Protein AF-A0A2D5R448-F1 (afdb_monomer)

Sequence (94 aa):
MAGQEVRAYNFAASDTAALVGPSRGRLQGVLVNAAAAAAFTIRSGSATGEIILQLTLPVGWNDVYIPNDGILADNGCFVSAFTGTGNVMTLLIE

pLDDT: mean 92.4, std 8.75, range [47.34, 97.69]

Mean predicted aligned error: 3.82 Å

Nearest PDB structures (foldseek):
  8as5-assembly1_B  TM=5.983E-01  e=4.753E-02  Homo sapiens
  8as5-assembly1_E  TM=5.565E-01  e=1.421E-01  Homo sapiens
  4mgs-assembly1_A  TM=5.092E-01  e=2.948E-01  Bacteroides intestinalis DSM 17393
  6v1v-assembly1_B  TM=4.588E-01  e=4.964E-01  Bacillus thuringiensis
  6v1v-assembly1_A  TM=4.577E-01  e=4.473E-01  Bacillus thuringiensis

Radius of gyration: 12.4 Å; Cα contacts (8 Å, |Δi|>4): 252; chains: 1; bounding box: 29×29×31 Å

Structure (mmCIF, N/CA/C/O backbone):
data_AF-A0A2D5R448-F1
#
_entry.id   AF-A0A2D5R448-F1
#
loop_
_atom_site.group_PDB
_atom_site.id
_atom_site.type_symbol
_atom_site.label_atom_id
_atom_site.label_alt_id
_atom_site.label_comp_id
_atom_site.label_asym_id
_atom_site.label_entity_id
_atom_site.label_seq_id
_atom_site.pdbx_PDB_ins_code
_atom_site.Cartn_x
_atom_site.Cartn_y
_atom_site.Cartn_z
_atom_site.occupancy
_atom_site.B_iso_or_equiv
_atom_site.auth_seq_id
_atom_site.auth_comp_id
_atom_site.auth_asym_id
_atom_site.auth_atom_id
_atom_site.pdbx_PDB_model_num
ATOM 1 N N . MET A 1 1 ? -11.862 -12.991 19.139 1.00 48.50 1 MET A N 1
ATOM 2 C CA . MET A 1 1 ? -12.919 -12.090 18.637 1.00 48.50 1 MET A CA 1
ATOM 3 C C . MET A 1 1 ? -13.667 -12.824 17.533 1.00 48.50 1 MET A C 1
ATOM 5 O O . MET A 1 1 ? -13.032 -13.622 16.857 1.00 48.50 1 MET A O 1
ATOM 9 N N . ALA A 1 2 ? -14.988 -12.665 17.408 1.00 47.34 2 ALA A N 1
ATOM 10 C CA . ALA A 1 2 ? -15.726 -13.241 16.278 1.00 47.34 2 ALA A CA 1
ATOM 11 C C . ALA A 1 2 ? -15.161 -12.656 14.973 1.00 47.34 2 ALA A C 1
ATOM 13 O O . ALA A 1 2 ? -14.898 -11.456 14.935 1.00 47.34 2 ALA A O 1
ATOM 14 N N . GLY A 1 3 ? -14.901 -13.519 13.984 1.00 54.06 3 GLY A N 1
ATOM 15 C CA . GLY A 1 3 ? -14.103 -13.209 12.796 1.00 54.06 3 GLY A CA 1
ATOM 16 C C . GLY A 1 3 ? -14.581 -11.955 12.081 1.00 54.06 3 GLY A C 1
ATOM 17 O O . GLY A 1 3 ? -15.676 -11.941 11.522 1.00 54.06 3 GLY A O 1
ATOM 18 N N . GLN A 1 4 ? -13.763 -10.908 12.121 1.00 66.88 4 GLN A N 1
ATOM 19 C CA . GLN A 1 4 ? -13.946 -9.762 11.250 1.00 66.88 4 GLN A CA 1
ATOM 20 C C . GLN A 1 4 ? -13.378 -10.134 9.877 1.00 66.88 4 GLN A C 1
ATOM 22 O O . GLN A 1 4 ? -12.346 -10.799 9.763 1.00 66.88 4 GLN A O 1
ATOM 27 N N . GLU A 1 5 ? -14.125 -9.808 8.829 1.00 83.00 5 GLU A N 1
ATOM 28 C CA . GLU A 1 5 ? -13.735 -10.109 7.456 1.00 83.00 5 GLU A CA 1
ATOM 2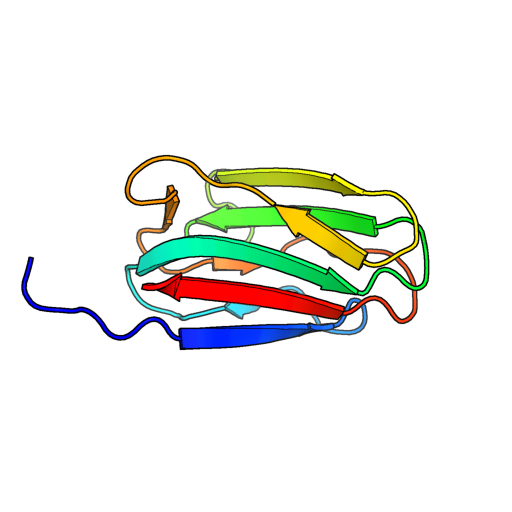9 C C . GLU A 1 5 ? -12.558 -9.219 7.056 1.00 83.00 5 GLU A C 1
ATOM 31 O O . GLU A 1 5 ? -12.719 -8.007 6.937 1.00 83.00 5 GLU A O 1
ATOM 36 N N . VAL A 1 6 ? -11.397 -9.813 6.778 1.00 89.06 6 VAL A N 1
ATOM 37 C CA . VAL A 1 6 ? -10.285 -9.068 6.177 1.00 89.06 6 VAL A CA 1
ATOM 38 C C . VAL A 1 6 ? -10.642 -8.716 4.736 1.00 89.06 6 VAL A C 1
ATOM 40 O O . VAL A 1 6 ? -10.989 -9.584 3.930 1.00 89.06 6 VAL A O 1
ATOM 43 N N . ARG A 1 7 ? -10.526 -7.435 4.395 1.00 91.69 7 ARG A N 1
ATOM 44 C CA . ARG A 1 7 ? -10.773 -6.896 3.055 1.00 91.69 7 ARG A CA 1
ATOM 45 C C . ARG A 1 7 ? -9.467 -6.420 2.435 1.00 91.69 7 ARG A C 1
ATOM 47 O O . ARG A 1 7 ? -8.641 -5.803 3.102 1.00 91.69 7 ARG A O 1
ATOM 54 N N . ALA A 1 8 ? -9.300 -6.701 1.146 1.00 94.69 8 ALA A N 1
ATOM 55 C CA . ALA A 1 8 ? -8.136 -6.293 0.372 1.00 94.69 8 ALA A CA 1
ATOM 56 C C . ALA A 1 8 ? -8.489 -5.124 -0.555 1.00 94.69 8 ALA A C 1
ATOM 58 O O . ALA A 1 8 ? -9.473 -5.193 -1.295 1.00 94.69 8 ALA A O 1
ATOM 59 N N . TYR A 1 9 ? -7.669 -4.076 -0.545 1.00 95.50 9 TYR A N 1
ATOM 60 C CA . TYR A 1 9 ? -7.861 -2.882 -1.368 1.00 95.50 9 TYR A CA 1
ATOM 61 C C . TYR A 1 9 ? -6.603 -2.571 -2.163 1.00 95.50 9 TYR A C 1
ATOM 63 O O . TYR A 1 9 ? -5.532 -2.421 -1.582 1.00 95.50 9 TYR A O 1
ATOM 71 N N . ASN A 1 10 ? -6.741 -2.427 -3.479 1.00 96.31 10 ASN A N 1
ATOM 72 C CA . ASN A 1 10 ? -5.652 -1.954 -4.323 1.00 96.31 10 ASN A CA 1
ATOM 73 C C . ASN A 1 10 ? -5.612 -0.425 -4.339 1.00 96.31 10 ASN A C 1
ATOM 75 O O . ASN A 1 10 ? -6.653 0.225 -4.410 1.00 96.31 10 ASN A O 1
ATOM 79 N N . PHE A 1 11 ? -4.402 0.119 -4.312 1.00 96.94 11 PHE A N 1
ATOM 80 C CA . PHE A 1 11 ? -4.101 1.535 -4.444 1.00 96.94 11 PHE A CA 1
ATOM 81 C C . PHE A 1 11 ? -2.904 1.679 -5.388 1.00 96.94 11 PHE A C 1
ATOM 83 O O . PHE A 1 11 ? -1.817 1.165 -5.110 1.00 96.94 11 PHE A O 1
ATOM 90 N N . ALA A 1 12 ? -3.099 2.318 -6.535 1.00 97.25 12 ALA A N 1
ATOM 91 C CA . ALA A 1 12 ? -2.053 2.531 -7.527 1.00 97.25 12 ALA A CA 1
ATOM 92 C C . ALA A 1 12 ? -1.259 3.806 -7.219 1.00 97.25 12 ALA A C 1
ATOM 94 O O . ALA A 1 12 ? -1.791 4.773 -6.684 1.00 97.25 12 ALA A O 1
ATOM 95 N N . ALA A 1 13 ? 0.016 3.860 -7.608 1.00 96.06 13 ALA A N 1
ATOM 96 C CA . ALA A 1 13 ? 0.820 5.080 -7.448 1.00 96.06 13 ALA A CA 1
ATOM 97 C C . ALA A 1 13 ? 0.309 6.260 -8.299 1.00 96.06 13 ALA A C 1
ATOM 99 O O . ALA A 1 13 ? 0.691 7.404 -8.070 1.00 96.06 13 ALA A O 1
ATOM 100 N N . SER A 1 14 ? -0.548 5.990 -9.288 1.00 94.94 14 SER A N 1
ATOM 101 C CA . SER A 1 14 ? -1.266 7.008 -10.061 1.00 94.94 14 SER A CA 1
ATOM 102 C C . SER A 1 14 ? -2.524 7.536 -9.368 1.00 94.94 14 SER A C 1
ATOM 104 O O . SER A 1 14 ? -3.101 8.512 -9.849 1.00 94.94 14 SER A O 1
ATOM 106 N N . ASP A 1 15 ? -2.982 6.889 -8.295 1.00 95.44 15 ASP A N 1
ATOM 107 C CA . ASP A 1 15 ? -4.190 7.302 -7.592 1.00 95.44 15 ASP A CA 1
ATOM 108 C C . ASP A 1 15 ? -3.935 8.577 -6.788 1.00 95.44 15 ASP A C 1
ATOM 110 O O . ASP A 1 15 ? -2.847 8.832 -6.265 1.00 95.44 15 ASP A O 1
ATOM 114 N N . THR A 1 16 ? -4.974 9.401 -6.672 1.00 94.38 16 THR A N 1
ATOM 115 C CA . THR A 1 16 ? -4.927 10.561 -5.780 1.00 94.38 16 THR A CA 1
ATOM 116 C C . THR A 1 16 ? -4.957 10.084 -4.333 1.00 94.38 16 THR A C 1
ATOM 118 O O . THR A 1 16 ? -5.693 9.156 -4.003 1.00 94.38 16 THR A O 1
ATOM 121 N N . ALA A 1 17 ? -4.184 10.743 -3.465 1.00 95.12 17 ALA A N 1
ATOM 122 C CA . ALA A 1 17 ? -4.171 10.465 -2.033 1.00 95.12 17 ALA A CA 1
ATOM 123 C C . ALA A 1 17 ? -5.599 10.414 -1.464 1.00 95.12 17 ALA A C 1
ATOM 125 O O . ALA A 1 17 ? -6.353 11.385 -1.566 1.00 95.12 17 ALA A O 1
ATOM 126 N N . ALA A 1 18 ? -5.966 9.274 -0.883 1.00 95.81 18 ALA A N 1
ATOM 127 C CA . ALA A 1 18 ? -7.335 8.999 -0.473 1.00 95.81 18 ALA A CA 1
ATOM 128 C C . ALA A 1 18 ? -7.394 8.042 0.718 1.00 95.81 18 ALA A C 1
ATOM 130 O O . ALA A 1 18 ? -6.412 7.395 1.095 1.00 95.81 18 ALA A O 1
ATOM 131 N N . LEU A 1 19 ? -8.583 7.973 1.310 1.00 94.88 19 LEU A N 1
ATOM 132 C CA . LEU A 1 19 ? -8.898 7.047 2.383 1.00 94.88 19 LEU A CA 1
ATOM 133 C C . LEU A 1 19 ? -9.223 5.662 1.814 1.00 94.88 19 LEU A C 1
ATOM 135 O O . LEU A 1 19 ? -10.072 5.532 0.934 1.00 94.88 19 LEU A O 1
ATOM 139 N N . VAL A 1 20 ? -8.572 4.634 2.348 1.00 94.12 20 VAL A N 1
ATOM 140 C CA . VAL A 1 20 ? -8.763 3.226 1.998 1.00 94.12 20 VAL A CA 1
ATOM 141 C C . VAL A 1 20 ? -9.376 2.506 3.195 1.00 94.12 20 VAL A C 1
ATOM 143 O O . VAL A 1 20 ? -8.856 2.602 4.306 1.00 94.12 20 VAL A O 1
ATOM 146 N N . GLY A 1 21 ? -10.499 1.817 2.971 1.00 89.69 21 GLY A N 1
ATOM 147 C CA . GLY A 1 21 ? -11.316 1.243 4.045 1.00 89.69 21 GLY A CA 1
ATOM 148 C C . GLY A 1 21 ? -11.852 2.331 4.988 1.00 89.69 21 GLY A C 1
ATOM 149 O O . GLY A 1 21 ? -11.326 2.464 6.087 1.00 89.69 21 GLY A O 1
ATOM 150 N N . PRO A 1 22 ? -12.851 3.141 4.576 1.00 85.69 22 PRO A N 1
ATOM 151 C CA . PRO A 1 22 ? -13.306 4.342 5.291 1.00 85.69 22 PRO A CA 1
ATOM 152 C C . PRO A 1 22 ? -14.173 4.018 6.523 1.00 85.69 22 PRO A C 1
ATOM 154 O O . PRO A 1 22 ? -15.314 4.460 6.654 1.00 85.69 22 PRO A O 1
ATOM 157 N N . SER A 1 23 ? -13.632 3.209 7.424 1.00 88.06 23 SER A N 1
ATOM 158 C CA . SER A 1 23 ? -14.202 2.814 8.705 1.00 88.06 23 SER A CA 1
ATOM 159 C C . SER A 1 23 ? -13.068 2.526 9.682 1.00 88.06 23 SER A C 1
ATOM 161 O O . SER A 1 23 ? -11.924 2.323 9.276 1.00 88.06 23 SER A O 1
ATOM 163 N N . ARG A 1 24 ? -13.376 2.471 10.979 1.00 90.94 24 ARG A N 1
ATOM 164 C CA . ARG A 1 24 ? -12.416 1.984 11.969 1.00 90.94 24 ARG A CA 1
ATOM 165 C C . ARG A 1 24 ? -11.980 0.568 11.600 1.00 90.94 24 ARG A C 1
ATOM 167 O O . ARG A 1 24 ? -12.841 -0.298 11.472 1.00 90.94 24 ARG A O 1
ATOM 174 N N . GLY A 1 25 ? -10.677 0.349 11.473 1.00 91.44 25 GLY A N 1
ATOM 175 C CA . GLY A 1 25 ? -10.123 -0.949 11.101 1.00 91.44 25 GLY A CA 1
ATOM 176 C C . GLY A 1 25 ? -8.681 -1.124 11.555 1.00 91.44 25 GLY A C 1
ATOM 177 O O . GLY A 1 25 ? -8.061 -0.202 12.096 1.00 91.44 25 GLY A O 1
ATOM 178 N N . ARG A 1 26 ? -8.150 -2.325 11.362 1.00 93.38 26 ARG A N 1
ATOM 179 C CA . ARG A 1 26 ? -6.763 -2.686 11.657 1.00 93.38 26 ARG A CA 1
ATOM 180 C C . ARG A 1 26 ? -6.042 -3.032 10.365 1.00 93.38 26 ARG A C 1
ATOM 182 O O . ARG A 1 26 ? -6.469 -3.909 9.624 1.00 93.38 26 ARG A O 1
ATOM 189 N N . LEU A 1 27 ? -4.938 -2.342 10.098 1.00 94.19 27 LEU A N 1
ATOM 190 C CA . LEU A 1 27 ? -4.048 -2.676 8.994 1.00 94.19 27 LEU A CA 1
ATOM 191 C C . LEU A 1 27 ? -3.272 -3.946 9.359 1.00 94.19 27 LEU A C 1
ATOM 193 O O . LEU A 1 27 ? -2.410 -3.909 10.239 1.00 94.19 27 LEU A O 1
ATOM 197 N N . GLN A 1 28 ? -3.594 -5.045 8.682 1.00 93.81 28 GLN A N 1
ATOM 198 C CA . GLN A 1 28 ? -3.025 -6.374 8.918 1.00 93.81 28 GLN A CA 1
ATOM 199 C C . GLN A 1 28 ? -1.814 -6.664 8.024 1.00 93.81 28 GLN A C 1
ATOM 201 O O . GLN A 1 28 ? -0.949 -7.457 8.379 1.00 93.81 28 GLN A O 1
ATOM 206 N N . GLY A 1 29 ? -1.726 -6.014 6.863 1.00 94.06 29 GLY A N 1
ATOM 207 C CA . GLY A 1 29 ? -0.609 -6.214 5.947 1.00 94.06 29 GLY A CA 1
ATOM 208 C C . GLY A 1 29 ? -0.621 -5.245 4.777 1.00 94.06 29 GLY A C 1
ATOM 209 O O . GLY A 1 29 ? -1.654 -4.659 4.435 1.00 94.06 29 GLY A O 1
ATOM 210 N N . VAL A 1 30 ? 0.552 -5.083 4.168 1.00 96.19 30 VAL A N 1
ATOM 211 C CA . VAL A 1 30 ? 0.749 -4.259 2.975 1.00 96.19 30 VAL A 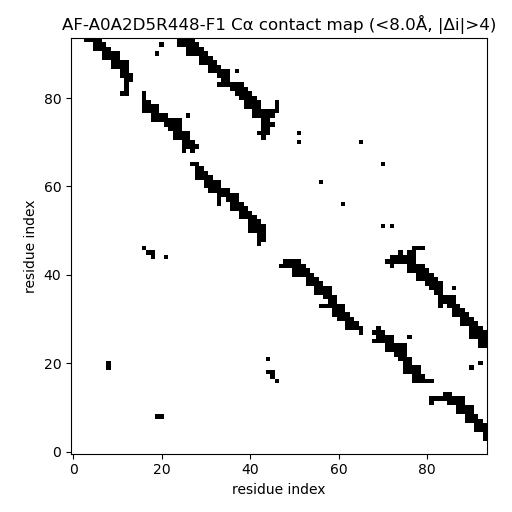CA 1
ATOM 212 C C . VAL A 1 30 ? 1.617 -5.028 1.993 1.00 96.19 30 VAL A C 1
ATOM 214 O O . VAL A 1 30 ? 2.790 -5.274 2.259 1.00 96.19 30 VAL A O 1
ATOM 217 N N . LEU A 1 31 ? 1.045 -5.367 0.841 1.00 96.50 31 LEU A N 1
ATOM 218 C CA . LEU A 1 31 ? 1.773 -5.972 -0.268 1.00 96.50 31 LEU A CA 1
ATOM 219 C C . LEU A 1 31 ? 2.030 -4.902 -1.321 1.00 96.50 31 LEU A C 1
ATOM 221 O O . LEU A 1 31 ? 1.146 -4.101 -1.615 1.00 96.50 31 LEU A O 1
ATOM 225 N N . VAL A 1 32 ? 3.223 -4.875 -1.905 1.00 97.38 32 VAL A N 1
ATOM 226 C CA . VAL A 1 32 ? 3.570 -3.910 -2.951 1.00 97.38 32 VAL A CA 1
ATOM 227 C C . VAL A 1 32 ? 4.184 -4.630 -4.139 1.00 97.38 32 VAL A C 1
ATOM 229 O O . VAL A 1 32 ? 5.260 -5.223 -4.042 1.00 97.38 32 VAL A O 1
ATOM 232 N N . ASN A 1 33 ? 3.516 -4.504 -5.284 1.00 97.25 33 ASN A N 1
ATOM 233 C CA . ASN A 1 33 ? 4.104 -4.767 -6.585 1.00 97.25 33 ASN A CA 1
ATOM 234 C C . ASN A 1 33 ? 4.871 -3.521 -7.039 1.00 97.25 33 ASN A C 1
ATOM 236 O O . ASN A 1 33 ? 4.269 -2.574 -7.555 1.00 97.25 33 ASN A O 1
ATOM 240 N N . ALA A 1 34 ? 6.179 -3.488 -6.799 1.00 96.50 34 ALA A N 1
ATOM 241 C CA . ALA A 1 34 ? 7.010 -2.331 -7.102 1.00 96.50 34 ALA A CA 1
ATOM 242 C C . ALA A 1 34 ? 7.683 -2.488 -8.477 1.00 96.50 34 ALA A C 1
ATOM 244 O O . ALA A 1 34 ? 8.705 -3.161 -8.602 1.00 96.50 34 ALA A O 1
ATOM 245 N N . ALA A 1 35 ? 7.132 -1.839 -9.505 1.00 97.19 35 ALA A N 1
ATOM 246 C CA . ALA A 1 35 ? 7.770 -1.661 -10.813 1.00 97.19 35 ALA A CA 1
ATOM 247 C C . ALA A 1 35 ? 8.960 -0.675 -10.763 1.00 97.19 35 ALA A C 1
ATOM 249 O O . ALA A 1 35 ? 9.901 -0.789 -11.546 1.00 97.19 35 ALA A O 1
ATOM 250 N N . ALA A 1 36 ? 8.937 0.271 -9.822 1.00 97.25 36 ALA A N 1
ATOM 251 C CA . ALA A 1 36 ? 10.008 1.206 -9.487 1.00 97.25 36 ALA A CA 1
ATOM 252 C C . ALA A 1 36 ? 10.175 1.284 -7.958 1.00 97.25 36 ALA A C 1
ATOM 254 O O . ALA A 1 36 ? 9.271 0.891 -7.222 1.00 97.25 36 ALA A O 1
ATOM 255 N N . ALA A 1 37 ? 11.308 1.801 -7.464 1.00 96.50 37 ALA A N 1
ATOM 256 C CA . ALA A 1 37 ? 11.515 1.975 -6.024 1.00 96.50 37 ALA A CA 1
ATOM 257 C C . ALA A 1 37 ? 10.340 2.757 -5.414 1.00 96.50 37 ALA A C 1
ATOM 259 O O . ALA A 1 37 ? 9.983 3.831 -5.904 1.00 96.50 37 ALA A O 1
ATOM 260 N N . ALA A 1 38 ? 9.718 2.181 -4.389 1.00 96.06 38 ALA A N 1
ATOM 261 C CA . ALA A 1 38 ? 8.487 2.699 -3.816 1.00 96.06 38 ALA A CA 1
ATOM 262 C C . ALA A 1 38 ? 8.782 3.440 -2.514 1.00 96.06 38 ALA A C 1
ATOM 264 O O . ALA A 1 38 ? 9.574 2.987 -1.689 1.00 96.06 38 ALA A O 1
ATOM 265 N N . ALA A 1 39 ? 8.094 4.551 -2.296 1.00 96.50 39 ALA A N 1
ATOM 266 C CA . ALA A 1 39 ? 7.928 5.142 -0.980 1.00 96.50 39 ALA A CA 1
ATOM 267 C C . ALA A 1 39 ? 6.436 5.340 -0.738 1.00 96.50 39 ALA A C 1
ATOM 269 O O . ALA A 1 39 ? 5.697 5.646 -1.674 1.00 96.50 39 ALA A O 1
ATOM 270 N N . PHE A 1 40 ? 5.987 5.150 0.497 1.00 95.62 40 PHE A N 1
ATOM 271 C CA . PHE A 1 40 ? 4.619 5.475 0.875 1.00 95.62 40 PHE A CA 1
ATOM 272 C C . PHE A 1 40 ? 4.507 5.874 2.338 1.00 95.62 40 PHE A C 1
ATOM 274 O O . PHE A 1 40 ? 5.354 5.567 3.180 1.00 95.62 40 PHE A O 1
ATOM 281 N N . THR A 1 41 ? 3.407 6.557 2.626 1.00 97.00 41 THR A N 1
ATOM 282 C CA . THR A 1 41 ? 3.001 6.941 3.971 1.00 97.00 41 THR A CA 1
ATOM 283 C C . THR A 1 41 ? 1.517 6.645 4.114 1.00 97.00 41 THR A C 1
ATOM 285 O O . THR A 1 41 ? 0.715 7.086 3.285 1.00 97.00 41 THR A O 1
ATOM 288 N N . ILE A 1 42 ? 1.168 5.904 5.161 1.00 96.25 42 ILE A N 1
ATOM 289 C CA . ILE A 1 42 ? -0.202 5.646 5.588 1.00 96.25 42 ILE A CA 1
ATOM 290 C C . ILE A 1 42 ? -0.443 6.419 6.879 1.00 96.25 42 ILE A C 1
ATOM 292 O O . ILE A 1 42 ? 0.357 6.362 7.818 1.00 96.25 42 ILE A O 1
ATOM 296 N N . ARG A 1 43 ? -1.559 7.142 6.916 1.00 96.38 43 ARG A N 1
ATOM 297 C CA . ARG A 1 43 ? -2.020 7.932 8.056 1.00 96.38 43 ARG A CA 1
ATOM 298 C C . ARG A 1 43 ? -3.360 7.421 8.562 1.00 96.38 43 ARG A C 1
ATOM 300 O O . ARG A 1 43 ? -4.131 6.848 7.796 1.00 96.38 43 ARG A O 1
ATOM 307 N N . SER A 1 44 ? -3.662 7.662 9.831 1.00 95.44 44 SER A N 1
ATOM 308 C CA . SER A 1 44 ? -4.989 7.377 10.384 1.00 95.44 44 SER A CA 1
ATOM 309 C C . SER A 1 44 ? -5.999 8.436 9.917 1.00 95.44 44 SER A C 1
ATOM 311 O O . SER A 1 44 ? -5.887 9.612 10.262 1.00 95.44 44 SER A O 1
ATOM 313 N N . GLY A 1 45 ? -6.980 8.036 9.105 1.00 95.06 45 GLY A N 1
ATOM 314 C CA . GLY A 1 45 ? -8.190 8.800 8.782 1.00 95.06 45 GLY A CA 1
ATOM 315 C C . GLY A 1 45 ? -8.075 9.979 7.805 1.00 95.06 45 GLY A C 1
ATOM 316 O O . GLY A 1 45 ? -9.029 10.243 7.076 1.00 95.06 45 GLY A O 1
ATOM 317 N N . SER A 1 46 ? -6.964 10.721 7.766 1.00 95.31 46 SER A N 1
ATOM 318 C CA . SER A 1 46 ? -6.853 11.917 6.911 1.00 95.31 46 SER A CA 1
ATOM 319 C C . SER A 1 46 ? -5.416 12.280 6.520 1.00 95.31 46 SER A C 1
ATOM 321 O O . SER A 1 46 ? -4.444 11.744 7.054 1.00 95.31 46 SER A O 1
ATOM 323 N N . ALA A 1 47 ? -5.275 13.257 5.616 1.00 94.12 47 ALA A N 1
ATOM 324 C CA . ALA A 1 47 ? -3.981 13.800 5.189 1.00 94.12 47 ALA A CA 1
ATOM 325 C C . ALA A 1 47 ? -3.165 14.440 6.326 1.00 94.12 47 ALA A C 1
ATOM 327 O O . ALA A 1 47 ? -1.938 14.493 6.245 1.00 94.12 47 ALA A O 1
ATOM 328 N N . THR A 1 48 ? -3.831 14.910 7.381 1.00 94.50 48 THR A N 1
ATOM 329 C CA . THR A 1 48 ? -3.205 15.504 8.573 1.00 94.50 48 THR A CA 1
ATOM 330 C C . THR A 1 48 ? -3.201 14.560 9.774 1.00 94.50 48 THR A C 1
ATOM 332 O O . THR A 1 48 ? -2.705 14.936 10.833 1.00 94.50 48 THR A O 1
ATOM 335 N N . GLY A 1 49 ? -3.732 13.344 9.616 1.00 93.56 49 GLY A N 1
ATOM 336 C CA . GLY A 1 49 ? -3.721 12.315 10.646 1.00 93.56 49 GLY A CA 1
ATOM 337 C C . GLY A 1 49 ? -2.313 11.835 10.995 1.00 93.56 49 GLY A C 1
ATOM 338 O O . GLY A 1 49 ? -1.341 12.069 10.259 1.00 93.56 49 GLY A O 1
ATOM 339 N N . GLU A 1 50 ? -2.221 11.137 12.127 1.00 95.44 50 GLU A N 1
ATOM 340 C CA . GLU A 1 50 ? -0.986 10.515 12.604 1.00 95.44 50 GLU A CA 1
ATOM 341 C C . GLU A 1 50 ? -0.454 9.512 11.577 1.00 95.44 50 GLU A C 1
ATOM 343 O O . GLU A 1 50 ? -1.224 8.776 10.957 1.00 95.44 50 GLU A O 1
ATOM 348 N N . ILE A 1 51 ? 0.866 9.497 11.385 1.00 95.81 51 ILE A N 1
ATOM 349 C CA . ILE A 1 51 ? 1.538 8.523 10.526 1.00 95.81 51 ILE A CA 1
ATOM 350 C C . ILE A 1 51 ? 1.564 7.188 11.261 1.00 95.81 51 ILE A C 1
ATOM 352 O O . ILE A 1 51 ? 2.191 7.075 12.308 1.00 95.81 51 ILE A O 1
ATOM 356 N N . ILE A 1 52 ? 0.921 6.179 10.680 1.00 94.75 52 ILE A N 1
ATOM 357 C CA . ILE A 1 52 ? 0.851 4.834 11.258 1.00 94.75 52 ILE A CA 1
ATOM 358 C C . ILE A 1 52 ? 1.820 3.860 10.583 1.00 94.75 52 ILE A C 1
ATOM 360 O O . ILE A 1 52 ? 2.268 2.906 11.208 1.00 94.75 52 ILE A O 1
ATOM 364 N N . LEU A 1 53 ? 2.185 4.107 9.320 1.00 94.69 53 LEU A N 1
ATOM 365 C CA . LEU A 1 53 ? 3.193 3.332 8.600 1.00 94.69 53 LEU A CA 1
ATOM 366 C C . LEU A 1 53 ? 3.880 4.211 7.552 1.00 94.69 53 LEU A C 1
ATOM 368 O O . LEU A 1 53 ? 3.218 4.903 6.780 1.00 94.69 53 LEU A O 1
ATOM 372 N N . GLN A 1 54 ? 5.206 4.163 7.494 1.00 95.88 54 GLN A N 1
ATOM 373 C CA . GLN A 1 54 ? 5.990 4.856 6.478 1.00 95.88 54 GLN A CA 1
ATOM 374 C C . GLN A 1 54 ? 7.210 4.015 6.130 1.00 95.88 54 GLN A C 1
ATOM 376 O O . GLN A 1 54 ? 8.010 3.706 7.009 1.00 95.88 54 GLN A O 1
ATOM 381 N N . LEU A 1 55 ? 7.347 3.649 4.857 1.00 95.00 55 LEU A N 1
ATOM 382 C CA . LEU A 1 55 ? 8.403 2.759 4.386 1.00 95.00 55 LEU A CA 1
ATOM 383 C C . LEU A 1 55 ? 8.915 3.187 3.010 1.00 95.00 55 LEU A C 1
ATOM 385 O O . LEU A 1 55 ? 8.200 3.800 2.213 1.00 95.00 55 LEU A O 1
ATOM 389 N N . THR A 1 56 ? 10.160 2.809 2.737 1.00 96.19 56 THR A N 1
ATOM 390 C CA . THR A 1 56 ? 10.758 2.788 1.403 1.00 96.19 56 THR A CA 1
ATOM 391 C C . THR A 1 56 ? 11.083 1.343 1.044 1.00 96.19 56 THR A C 1
ATOM 393 O O . THR A 1 56 ? 11.576 0.587 1.880 1.00 96.19 56 THR A O 1
ATOM 396 N N . LEU A 1 57 ? 10.778 0.941 -0.187 1.00 95.31 57 LEU A N 1
ATOM 397 C CA . LEU A 1 57 ? 10.898 -0.439 -0.650 1.00 95.31 57 LEU A CA 1
ATOM 398 C C . LEU A 1 57 ? 11.672 -0.511 -1.976 1.00 95.31 57 LEU A C 1
ATOM 400 O O . LEU A 1 57 ? 11.528 0.380 -2.824 1.00 95.31 57 LEU A O 1
ATOM 404 N N . PRO A 1 58 ? 12.480 -1.566 -2.182 1.00 96.81 58 PRO A N 1
ATOM 405 C CA . PRO A 1 58 ? 13.141 -1.814 -3.456 1.00 96.81 58 PRO A CA 1
ATOM 406 C C . PRO A 1 58 ? 12.140 -2.226 -4.547 1.00 96.81 58 PRO A C 1
ATOM 408 O O . PRO A 1 58 ? 10.986 -2.562 -4.280 1.00 96.81 58 PRO A O 1
ATOM 411 N N . VAL A 1 59 ? 12.615 -2.233 -5.794 1.00 97.69 59 VAL A N 1
ATOM 412 C CA . VAL A 1 59 ? 11.891 -2.817 -6.934 1.00 97.69 59 VAL A CA 1
ATOM 413 C C . VAL A 1 59 ? 11.671 -4.312 -6.695 1.00 97.69 59 VAL A C 1
ATOM 415 O O . VAL A 1 59 ? 12.580 -5.003 -6.234 1.00 97.69 59 VAL A O 1
ATOM 418 N N . GLY A 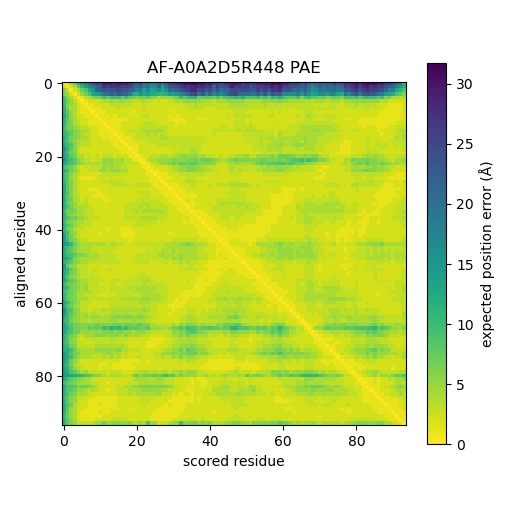1 60 ? 10.490 -4.811 -7.053 1.00 96.31 60 GLY A N 1
ATOM 419 C CA . GLY A 1 60 ? 10.107 -6.213 -6.926 1.00 96.31 60 GLY A CA 1
ATOM 420 C C . GLY A 1 60 ? 8.845 -6.418 -6.094 1.00 96.31 60 GLY A C 1
ATOM 421 O O . GLY A 1 60 ? 8.088 -5.485 -5.818 1.00 96.31 60 GLY A O 1
ATOM 422 N N . TRP A 1 61 ? 8.610 -7.671 -5.711 1.00 96.62 61 TRP A N 1
ATOM 423 C CA . TRP A 1 61 ? 7.510 -8.021 -4.823 1.00 96.62 61 TRP A CA 1
ATOM 424 C C . TRP A 1 61 ? 7.930 -7.819 -3.371 1.00 96.62 61 TRP A C 1
ATOM 426 O O . TRP A 1 61 ? 8.895 -8.433 -2.915 1.00 96.62 61 TRP A O 1
ATOM 436 N N . ASN A 1 62 ? 7.207 -6.963 -2.658 1.00 96.06 62 ASN A N 1
ATOM 437 C CA . ASN A 1 62 ? 7.469 -6.664 -1.258 1.00 96.06 62 ASN A CA 1
ATOM 438 C C . ASN A 1 62 ? 6.237 -7.001 -0.421 1.00 96.06 62 ASN A C 1
ATOM 440 O O . ASN A 1 62 ? 5.115 -6.678 -0.810 1.00 96.06 62 ASN A O 1
ATOM 444 N N . ASP A 1 63 ? 6.464 -7.599 0.742 1.00 94.94 63 ASP A N 1
ATOM 445 C CA . ASP A 1 63 ? 5.429 -7.881 1.730 1.00 94.94 63 ASP A CA 1
ATOM 446 C C . ASP A 1 63 ? 5.865 -7.309 3.080 1.00 94.94 63 ASP A C 1
ATOM 448 O O . ASP A 1 63 ? 6.979 -7.562 3.551 1.00 94.94 63 ASP A O 1
ATOM 452 N N . VAL A 1 64 ? 5.013 -6.475 3.667 1.00 92.44 64 VAL A N 1
ATOM 453 C CA . VAL A 1 64 ? 5.277 -5.810 4.938 1.00 92.44 64 VAL A CA 1
ATOM 454 C C . VAL A 1 64 ? 4.702 -6.659 6.060 1.00 92.44 64 VAL A C 1
ATOM 456 O O . VAL A 1 64 ? 3.490 -6.721 6.260 1.00 92.44 64 VAL A O 1
ATOM 459 N N . TYR A 1 65 ? 5.598 -7.255 6.842 1.00 90.12 65 TYR A N 1
ATOM 460 C CA . TYR A 1 65 ? 5.229 -7.972 8.054 1.00 90.12 65 TYR A CA 1
ATOM 461 C C . TYR A 1 65 ? 4.787 -6.998 9.155 1.00 90.12 65 TYR A C 1
ATOM 463 O O . TYR A 1 65 ? 5.585 -6.191 9.638 1.00 90.12 65 TYR A O 1
ATOM 471 N N . ILE A 1 66 ? 3.524 -7.104 9.573 1.00 91.25 66 ILE A N 1
ATOM 472 C CA . ILE A 1 66 ? 2.957 -6.353 10.695 1.00 91.25 66 ILE A CA 1
ATOM 473 C C . ILE A 1 66 ? 2.641 -7.351 11.822 1.00 91.25 66 ILE A C 1
ATOM 475 O O . ILE A 1 66 ? 1.811 -8.237 11.632 1.00 91.25 66 ILE A O 1
ATOM 479 N N . PRO A 1 67 ? 3.314 -7.268 12.984 1.00 87.69 67 PRO A N 1
ATOM 480 C CA . PRO A 1 67 ? 3.094 -8.205 14.081 1.00 87.69 67 PRO A CA 1
ATOM 481 C C . PRO A 1 67 ? 1.798 -7.911 14.858 1.00 87.69 67 PRO A C 1
ATOM 483 O O . PRO A 1 67 ? 1.259 -6.805 14.805 1.00 87.69 67 PRO A O 1
ATOM 486 N N . ASN A 1 68 ? 1.382 -8.876 15.690 1.00 88.94 68 ASN A N 1
ATOM 487 C CA . ASN A 1 68 ? 0.223 -8.783 16.594 1.00 88.94 68 ASN A CA 1
ATOM 488 C C . ASN A 1 68 ? -1.102 -8.517 15.837 1.00 88.94 68 ASN A C 1
ATOM 490 O O . ASN A 1 68 ? -1.242 -8.925 14.692 1.00 88.94 68 ASN A O 1
ATOM 494 N N . ASP A 1 69 ? -2.076 -7.853 16.466 1.00 86.88 69 ASP A N 1
ATOM 495 C CA . ASP A 1 69 ? -3.382 -7.497 15.892 1.00 86.88 69 ASP A CA 1
ATOM 496 C C . ASP A 1 69 ? -3.311 -6.363 14.841 1.00 86.88 69 ASP A C 1
ATOM 498 O O . ASP A 1 69 ? -4.256 -5.581 14.706 1.00 86.88 69 ASP A O 1
ATOM 502 N N . GLY A 1 70 ? -2.181 -6.177 14.160 1.00 91.81 70 GLY A N 1
ATOM 503 C CA . GLY A 1 70 ? -2.010 -5.094 13.196 1.00 91.81 70 GLY A CA 1
ATOM 504 C C . GLY A 1 70 ? -1.964 -3.688 13.814 1.00 91.81 70 GLY A C 1
ATOM 505 O O . GLY A 1 70 ? -1.896 -3.500 15.035 1.00 91.81 70 GLY A O 1
ATOM 506 N N . ILE A 1 71 ? -2.018 -2.672 12.951 1.00 93.88 71 ILE A N 1
ATOM 507 C CA . ILE A 1 71 ? -1.980 -1.257 13.351 1.00 93.88 71 ILE A CA 1
ATOM 508 C C . ILE A 1 71 ? -3.391 -0.669 13.303 1.00 93.88 71 ILE A C 1
ATOM 510 O O . ILE A 1 71 ? -4.071 -0.758 12.283 1.00 93.88 71 ILE A O 1
ATOM 514 N N . LEU A 1 72 ? -3.843 -0.059 14.401 1.00 93.06 72 LEU A N 1
ATOM 515 C CA . LEU A 1 72 ? -5.174 0.544 14.478 1.00 93.06 72 LEU A CA 1
ATOM 516 C C . LEU A 1 72 ? -5.249 1.82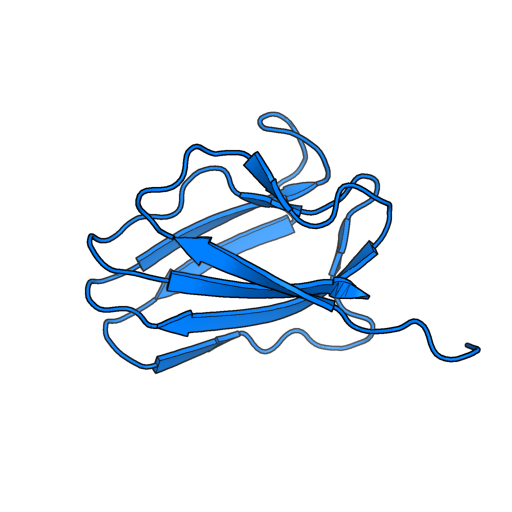9 13.637 1.00 93.06 72 LEU A C 1
ATOM 518 O O . LEU A 1 72 ? -4.436 2.734 13.807 1.00 93.06 72 LEU A O 1
ATOM 522 N N . ALA A 1 73 ? -6.265 1.920 12.782 1.00 92.69 73 ALA A N 1
ATOM 523 C CA . ALA A 1 73 ? -6.627 3.118 12.039 1.00 92.69 73 ALA A CA 1
ATOM 524 C C . ALA A 1 73 ? -8.069 3.514 12.397 1.00 92.69 73 ALA A 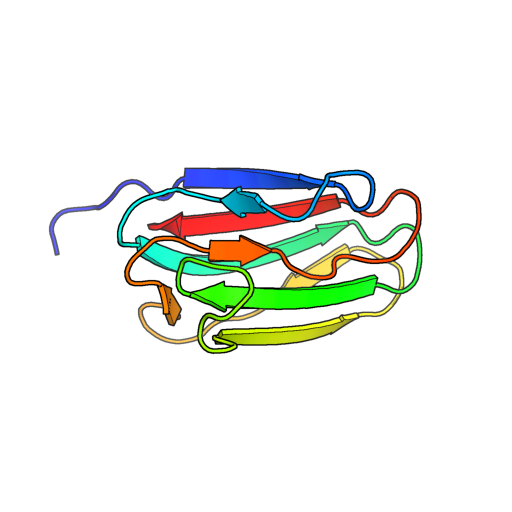C 1
ATOM 526 O O . ALA A 1 73 ? -9.034 2.913 11.919 1.00 92.69 73 ALA A O 1
ATOM 527 N N . ASP A 1 74 ? -8.224 4.517 13.266 1.00 89.38 74 ASP A N 1
ATOM 528 C CA . ASP A 1 74 ? -9.517 4.874 13.873 1.00 89.38 74 ASP A CA 1
ATOM 529 C C . ASP A 1 74 ? -10.592 5.257 12.858 1.00 89.38 74 ASP A C 1
ATOM 531 O O . ASP A 1 74 ? -11.766 4.982 13.081 1.00 89.38 74 ASP A O 1
ATOM 535 N N . ASN A 1 75 ? -10.184 5.838 11.730 1.00 90.81 75 ASN A N 1
ATOM 536 C CA . ASN A 1 75 ? -11.075 6.251 10.649 1.00 90.81 75 ASN A CA 1
ATOM 537 C C . ASN A 1 75 ? -10.590 5.754 9.278 1.00 90.81 75 ASN A C 1
ATOM 539 O O . ASN A 1 75 ? -10.814 6.428 8.280 1.00 90.81 75 ASN A O 1
ATOM 543 N N . GLY A 1 76 ? -9.909 4.607 9.221 1.00 91.06 76 GLY A N 1
ATOM 544 C CA . GLY A 1 76 ? -9.389 4.028 7.978 1.00 91.06 76 GLY A CA 1
ATOM 545 C C . GLY A 1 76 ? -7.969 4.473 7.622 1.00 91.06 76 GLY A C 1
ATOM 546 O O . GLY A 1 76 ? -7.379 5.343 8.268 1.00 91.06 76 GLY A O 1
ATOM 547 N N . CYS A 1 77 ? -7.401 3.865 6.582 1.00 95.25 77 CYS A N 1
ATOM 548 C CA . CYS A 1 77 ? -6.014 4.076 6.168 1.00 95.25 77 CYS A CA 1
ATOM 549 C C . CYS A 1 77 ? -5.926 5.141 5.068 1.00 95.25 77 CYS A C 1
ATOM 551 O O . CYS A 1 77 ? -6.281 4.886 3.921 1.00 95.25 77 CYS A O 1
ATOM 553 N N . PHE A 1 78 ? -5.440 6.340 5.385 1.00 96.69 78 PHE A N 1
ATOM 554 C CA . PHE A 1 78 ? -5.225 7.393 4.394 1.00 96.69 78 PHE A CA 1
ATOM 555 C C . PHE A 1 78 ? -3.849 7.243 3.739 1.00 96.69 78 PHE A C 1
ATOM 557 O O . PHE A 1 78 ? -2.822 7.409 4.400 1.00 96.69 78 PHE A O 1
ATOM 564 N N . VAL A 1 79 ? -3.812 6.951 2.440 1.00 96.62 79 VAL A N 1
ATOM 565 C CA . VAL A 1 79 ? -2.563 6.809 1.678 1.00 96.62 79 VAL A CA 1
ATOM 566 C C . VAL A 1 79 ? -2.153 8.182 1.147 1.00 96.62 79 VAL A C 1
ATOM 568 O O . VAL A 1 79 ? -2.808 8.718 0.258 1.00 96.62 79 VAL A O 1
ATOM 571 N N . SER A 1 80 ? -1.087 8.780 1.695 1.00 90.62 80 SER A N 1
ATOM 572 C CA . SER A 1 80 ? -0.749 10.186 1.409 1.00 90.62 80 SER A CA 1
ATOM 573 C C . SER A 1 80 ? 0.326 10.408 0.344 1.00 90.62 80 SER A C 1
ATOM 575 O O . SER A 1 80 ? 0.393 11.502 -0.206 1.00 90.62 80 SER A O 1
ATOM 577 N N . ALA A 1 81 ? 1.209 9.437 0.093 1.00 85.06 81 ALA A N 1
ATOM 578 C CA . ALA A 1 81 ? 2.397 9.663 -0.741 1.00 85.06 81 ALA A CA 1
ATOM 579 C C . ALA A 1 81 ? 2.943 8.379 -1.388 1.00 85.06 81 ALA A C 1
ATOM 581 O O . ALA A 1 81 ?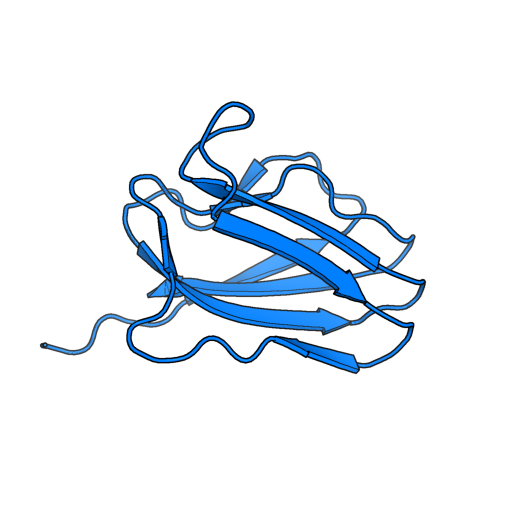 4.114 8.068 -1.202 1.00 85.06 81 ALA A O 1
ATOM 582 N N . PHE A 1 82 ? 2.113 7.610 -2.101 1.00 95.19 82 PHE A N 1
ATOM 583 C CA . PHE A 1 82 ? 2.593 6.410 -2.794 1.00 95.19 82 PHE A CA 1
ATOM 584 C C . PHE A 1 82 ? 3.306 6.773 -4.102 1.00 95.19 82 PHE A C 1
ATOM 586 O O . PHE A 1 82 ? 2.711 7.374 -4.992 1.00 95.19 82 PHE A O 1
ATOM 593 N N . THR A 1 83 ? 4.593 6.440 -4.203 1.00 96.06 83 THR A N 1
ATOM 594 C CA . THR A 1 83 ? 5.455 6.818 -5.330 1.00 96.06 83 THR A CA 1
ATOM 595 C C . THR A 1 83 ? 5.925 5.618 -6.153 1.00 96.06 83 THR A C 1
ATOM 597 O O . THR A 1 83 ? 5.828 4.460 -5.739 1.00 96.06 83 THR A O 1
ATOM 600 N N . GLY A 1 84 ? 6.483 5.930 -7.326 1.00 94.19 84 GLY A N 1
ATOM 601 C CA . GLY A 1 84 ? 7.046 4.975 -8.277 1.00 94.19 84 GLY A CA 1
ATOM 602 C C . GLY A 1 84 ? 6.031 4.583 -9.350 1.00 94.19 84 GLY A C 1
ATOM 603 O O . GLY A 1 84 ? 5.027 3.928 -9.085 1.00 94.19 84 GLY A O 1
ATOM 604 N N . THR A 1 85 ? 6.286 5.019 -10.584 1.00 94.94 85 THR A N 1
ATOM 605 C CA . THR A 1 85 ? 5.382 4.800 -11.719 1.00 94.94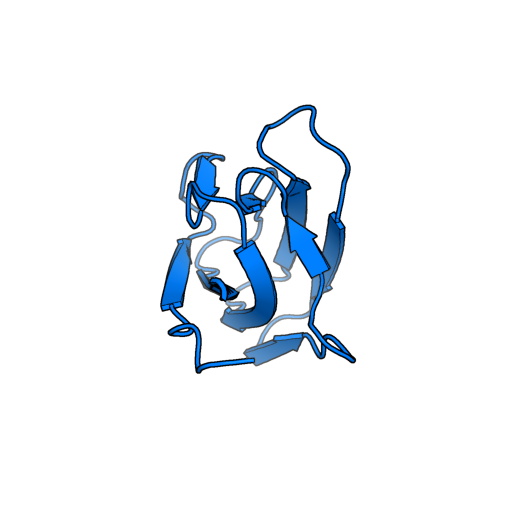 85 THR A CA 1
ATOM 606 C C . THR A 1 85 ? 5.136 3.311 -11.950 1.00 94.94 85 THR A C 1
ATOM 608 O O . THR A 1 85 ? 6.081 2.536 -12.070 1.00 94.94 85 THR A O 1
ATOM 611 N N . GLY A 1 86 ? 3.862 2.925 -12.051 1.00 93.94 86 GLY A N 1
ATOM 612 C CA . GLY A 1 86 ? 3.452 1.534 -12.259 1.00 93.94 86 GLY A CA 1
ATOM 613 C C . GLY A 1 86 ? 3.398 0.686 -10.986 1.00 93.94 86 GLY A C 1
ATOM 614 O O . GLY A 1 86 ? 3.048 -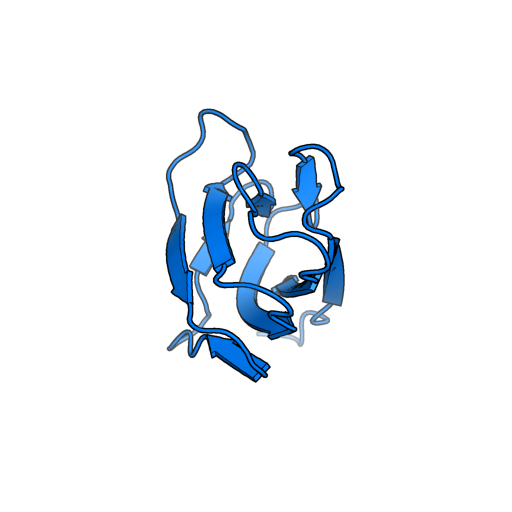0.488 -11.073 1.00 93.94 86 GLY A O 1
ATOM 615 N N . ASN A 1 87 ? 3.704 1.256 -9.816 1.00 97.62 87 ASN A N 1
ATOM 616 C CA . ASN A 1 87 ? 3.573 0.545 -8.551 1.00 97.62 87 ASN A CA 1
ATOM 617 C C . ASN A 1 87 ? 2.103 0.379 -8.159 1.00 97.62 87 ASN A C 1
ATOM 619 O O . ASN A 1 87 ? 1.287 1.292 -8.325 1.00 97.62 87 ASN A O 1
ATOM 623 N N . VAL A 1 88 ? 1.786 -0.777 -7.580 1.00 97.31 88 VAL A N 1
ATOM 624 C CA . VAL A 1 88 ? 0.472 -1.069 -6.999 1.00 97.31 88 VAL A CA 1
ATOM 625 C C . VAL A 1 88 ? 0.675 -1.622 -5.599 1.00 97.31 88 VAL A C 1
ATOM 627 O O . VAL A 1 88 ? 1.450 -2.555 -5.401 1.00 97.31 88 VAL A O 1
ATOM 630 N N . MET A 1 89 ? -0.017 -1.031 -4.634 1.00 96.81 89 MET A N 1
ATOM 631 C CA . MET A 1 89 ? -0.049 -1.471 -3.248 1.00 96.81 89 MET A CA 1
ATOM 632 C C . MET A 1 89 ? -1.399 -2.124 -2.959 1.00 96.81 89 MET A C 1
ATOM 634 O O . MET A 1 89 ? -2.433 -1.643 -3.415 1.00 96.81 89 MET A O 1
ATOM 638 N N . THR A 1 90 ? -1.396 -3.186 -2.166 1.00 97.00 90 THR A N 1
ATOM 639 C CA . THR A 1 90 ? -2.593 -3.851 -1.660 1.00 97.00 90 THR A CA 1
ATOM 640 C C . THR A 1 90 ? -2.591 -3.755 -0.138 1.00 97.00 90 THR A C 1
ATOM 642 O O . THR A 1 90 ? -1.667 -4.243 0.512 1.00 97.00 90 THR A O 1
ATOM 645 N N . LEU A 1 91 ? -3.618 -3.122 0.430 1.00 95.50 91 LEU A N 1
ATOM 646 C CA . LEU A 1 91 ? -3.819 -3.019 1.875 1.00 95.50 91 LEU A CA 1
ATOM 647 C C . LEU A 1 91 ? -4.790 -4.107 2.331 1.00 95.50 91 LEU A C 1
ATOM 649 O O . LEU A 1 91 ? -5.882 -4.228 1.772 1.00 95.50 91 LEU A O 1
ATOM 653 N N . LEU A 1 92 ? -4.401 -4.858 3.359 1.00 94.62 92 LEU A N 1
ATOM 654 C CA . LEU A 1 92 ? -5.247 -5.827 4.054 1.00 94.62 92 LEU A CA 1
ATOM 655 C C . LEU A 1 92 ? -5.773 -5.177 5.333 1.00 94.62 92 LEU A C 1
ATOM 657 O O . LEU A 1 92 ? -4.985 -4.858 6.225 1.00 94.62 92 LEU A O 1
ATOM 661 N N . ILE A 1 93 ? -7.083 -4.953 5.408 1.00 92.94 93 ILE A N 1
ATOM 662 C CA . ILE A 1 93 ? -7.723 -4.251 6.525 1.00 92.94 93 ILE A CA 1
ATOM 663 C C . ILE A 1 93 ? -8.809 -5.143 7.124 1.00 92.94 93 ILE A C 1
ATOM 665 O O . ILE A 1 93 ? -9.674 -5.626 6.392 1.00 92.94 93 ILE A O 1
ATOM 669 N N . GLU A 1 94 ? -8.736 -5.351 8.437 1.00 90.38 94 GLU A N 1
ATOM 670 C CA . GLU A 1 94 ? -9.768 -5.986 9.272 1.00 90.38 94 GLU A CA 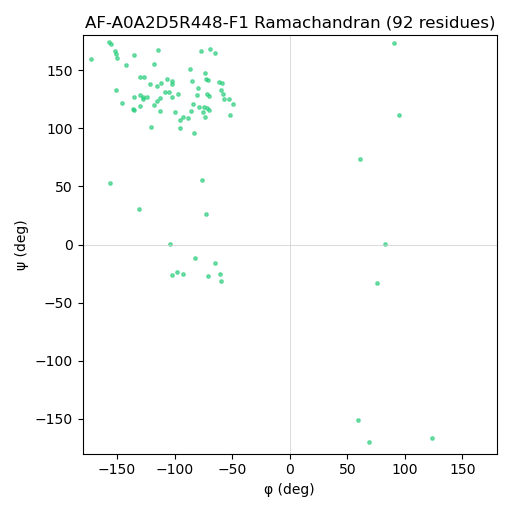1
ATOM 671 C C . GLU A 1 94 ? -10.708 -4.937 9.876 1.00 90.38 94 GLU A C 1
ATOM 673 O O . GLU A 1 94 ? -10.188 -3.937 10.432 1.00 90.38 94 GLU A O 1
#

Solvent-accessible surface area (backbone atoms only — not comparable to full-atom values): 4991 Å² total; per-residue (Å²): 127,84,85,68,72,72,43,80,44,81,47,47,35,87,54,75,69,46,66,45,65,83,40,66,30,21,44,50,35,42,38,32,48,22,71,26,58,28,36,38,36,32,14,34,45,34,93,85,36,59,77,77,46,74,55,74,45,67,62,40,83,44,75,48,88,49,71,84,85,30,48,82,14,75,44,6,43,10,40,64,49,52,39,29,77,80,17,38,34,37,41,33,35,62

Foldseek 3Di:
DPDDDWDKDKDAQPDAFFFDPQAWWFFQWKKKQAPAWKWWWKAAADLPHDTQDTDTGHHGIDIDHADDRHTTRHGGITIHHIDHHPMMMMTTID

Secondary structure (DSSP, 8-state):
---PPPEEEEEETTSPSEEES-SSEEEEEEEEEESS-EEEEEEESSTTSPEEEEEEE-SEEEEE---TT-EEETT-EEE----STT-EEEEEE-